Protein AF-A0A655EJA0-F1 (afdb_monomer)

Foldseek 3Di:
DDPPDDDDQLLFEQAAAACSLVVLLVCLVPPPRGQEGQRFPHVCDPVNVVSLVVLLPDAAPVQLSHAAEYEAEAADPPDPCRVVSVVVLVSVVVSQVSCVVNVHRYYYHYHYNDDRPNRVVVSVVVVVVVSPDDDDDDDDPDD

Organism: NCBI:txid58097

InterPro domains:
  IPR029058 Alpha/Beta hydrolase fold [G3DSA:3.40.50.1820] (1-143)
  IPR029058 Alpha/Beta hydrolase fold [SSF53474] (4-129)
  IPR052558 Siderophore Hydrolyzing Esterase D [PTHR40841] (2-140)

Nearest PDB structures (foldseek):
  2gzr-assembly1_A  TM=9.602E-01  e=1.595E-13  Escherichia coli
  2gzs-assembly1_A  TM=9.367E-01  e=1.154E-13  Escherichia coli
  6sb2-assembly1_D  TM=5.430E-01  e=5.665E-01  Homo sapiens
  5b3h-assembly2_E  TM=4.517E-01  e=8.917E-01  Arabidopsis thaliana
  6z6o-assembly1_E  TM=2.582E-01  e=9.514E-01  Saccharomyces cerevisiae S288C

Solvent-accessible surface area (backbone atoms only — not comparable to full-atom values): 8152 Å² total; per-residue (Å²): 130,80,81,96,60,96,72,65,64,84,71,28,67,45,76,20,51,31,68,39,6,47,51,31,54,53,39,64,77,73,47,85,76,51,24,35,31,37,22,23,51,42,66,69,46,88,81,40,48,59,56,54,54,54,60,57,69,60,68,34,82,93,34,66,76,35,38,40,36,41,34,37,50,27,51,42,94,88,45,93,56,32,66,63,38,50,56,50,50,50,52,53,51,52,41,31,51,49,29,40,77,48,63,27,50,47,41,76,48,78,39,84,55,27,41,82,71,63,37,49,62,55,45,52,53,50,50,54,55,59,70,66,53,76,79,72,94,69,79,86,89,79,133

Radius of gyration: 15.58 Å; Cα contacts (8 Å, |Δi|>4): 205; chains: 1; bounding box: 42×34×44 Å

Mean predicted aligned error: 6.37 Å

Sequence (143 aa):
MEQGITINSERRGVWGHSYGGLFVLDSWLSSSFFHIYYSASPSLSRDNFALLNRLTTVKPSPFCHKKLIIMEGSASNGDSRQRQMAELLQKVQETVRTLENNGVNAALQHYPGLGHGPMFNASFRSALLDISREPASQEPRGH

Structure (mmCIF, N/CA/C/O backbone):
data_AF-A0A655EJA0-F1
#
_entry.id   AF-A0A655EJA0-F1
#
loop_
_atom_site.group_PDB
_atom_site.id
_atom_site.type_symbol
_atom_site.label_atom_id
_atom_site.label_alt_id
_atom_site.label_comp_id
_atom_site.label_asym_id
_atom_site.label_entity_id
_atom_site.label_seq_id
_atom_site.pdbx_PDB_ins_code
_atom_site.Cartn_x
_atom_site.Cartn_y
_atom_site.Cartn_z
_atom_site.occupancy
_atom_site.B_iso_or_equiv
_atom_site.auth_seq_id
_atom_site.auth_comp_id
_atom_site.auth_asym_id
_atom_site.auth_atom_id
_atom_site.pdbx_PDB_model_num
ATOM 1 N N . MET A 1 1 ? -21.347 -7.500 5.647 1.00 58.78 1 MET A N 1
ATOM 2 C CA . MET A 1 1 ? -21.182 -8.649 6.554 1.00 58.78 1 MET A CA 1
ATOM 3 C C . MET A 1 1 ? -21.010 -9.878 5.692 1.00 58.78 1 MET A C 1
ATOM 5 O O . MET A 1 1 ? -21.886 -10.169 4.887 1.00 58.78 1 MET A O 1
ATOM 9 N N . GLU A 1 2 ? -19.859 -10.522 5.797 1.00 68.56 2 GLU A N 1
ATOM 10 C CA . GLU A 1 2 ? -19.543 -11.780 5.136 1.00 68.56 2 GLU A CA 1
ATOM 11 C C . GLU A 1 2 ? -20.464 -12.877 5.698 1.00 68.56 2 GLU A C 1
ATOM 13 O O . GLU A 1 2 ? -20.597 -13.021 6.912 1.00 68.56 2 GLU A O 1
ATOM 18 N N . GLN A 1 3 ? -21.163 -13.609 4.830 1.00 80.00 3 GLN A N 1
ATOM 19 C CA . GLN A 1 3 ? -22.118 -14.639 5.245 1.00 80.00 3 GLN A CA 1
ATOM 20 C C . GLN A 1 3 ? -21.443 -16.015 5.233 1.00 80.00 3 GLN A C 1
ATOM 22 O O . GLN A 1 3 ? -20.790 -16.376 4.258 1.00 80.00 3 GLN A O 1
ATOM 27 N N . GLY A 1 4 ? -21.613 -16.789 6.308 1.00 79.56 4 GLY A N 1
ATOM 28 C CA . GLY A 1 4 ? -21.200 -18.198 6.365 1.00 79.56 4 GLY A CA 1
ATOM 29 C C . GLY A 1 4 ? -19.736 -18.470 6.732 1.00 79.56 4 GLY A C 1
ATOM 30 O O . GLY A 1 4 ? -19.324 -19.625 6.681 1.00 79.56 4 GLY A O 1
ATOM 31 N N . ILE A 1 5 ? -18.950 -17.455 7.115 1.00 84.19 5 ILE A N 1
ATOM 32 C CA . ILE A 1 5 ? -17.550 -17.617 7.546 1.00 84.19 5 ILE A CA 1
ATOM 33 C C . ILE A 1 5 ? -17.284 -16.737 8.773 1.00 84.19 5 ILE A C 1
ATOM 35 O O . ILE A 1 5 ? -17.601 -15.548 8.766 1.00 84.19 5 ILE A O 1
ATOM 39 N N . THR A 1 6 ? -16.671 -17.302 9.816 1.00 83.44 6 THR A N 1
ATOM 40 C CA . THR A 1 6 ? -16.191 -16.530 10.973 1.00 83.44 6 THR A CA 1
ATOM 41 C C . THR A 1 6 ? -14.951 -15.734 10.572 1.00 83.44 6 THR A C 1
ATOM 43 O O . THR A 1 6 ? -13.887 -16.307 10.345 1.00 83.44 6 THR A O 1
ATOM 46 N N . ILE A 1 7 ? -15.085 -14.411 10.485 1.00 84.38 7 ILE A N 1
ATOM 47 C CA . ILE A 1 7 ? -14.000 -13.489 10.131 1.00 84.38 7 ILE A CA 1
ATOM 48 C C . ILE A 1 7 ? -13.642 -12.634 11.347 1.00 84.38 7 ILE A C 1
ATOM 50 O O . ILE A 1 7 ? -14.520 -12.086 12.009 1.00 84.38 7 ILE A O 1
ATOM 54 N N . ASN A 1 8 ? -12.345 -12.476 11.612 1.00 86.56 8 ASN A N 1
ATOM 55 C CA . ASN A 1 8 ? -11.857 -11.465 12.545 1.00 86.56 8 ASN A CA 1
ATOM 56 C C . ASN A 1 8 ? -11.841 -10.095 11.839 1.00 86.56 8 ASN A C 1
ATOM 58 O O . ASN A 1 8 ? -10.999 -9.859 10.969 1.00 86.56 8 ASN A O 1
ATOM 62 N N . SER A 1 9 ? -12.762 -9.201 12.210 1.00 85.69 9 SER A N 1
ATOM 63 C CA . SER A 1 9 ? -12.882 -7.859 11.619 1.00 85.69 9 SER A CA 1
ATOM 64 C C . SER A 1 9 ? -11.632 -7.002 11.816 1.00 85.69 9 SER A C 1
ATOM 66 O O . SER A 1 9 ? -11.256 -6.271 10.899 1.00 85.69 9 SER A O 1
ATOM 68 N N . GLU A 1 10 ? -10.944 -7.157 12.949 1.00 86.69 10 GLU A N 1
ATOM 69 C CA . GLU A 1 10 ? -9.713 -6.433 13.305 1.00 86.69 10 GLU A CA 1
ATOM 70 C C . GLU A 1 10 ? -8.518 -6.845 12.435 1.00 86.69 10 GLU A C 1
ATOM 72 O O . GLU A 1 10 ? -7.484 -6.184 12.405 1.00 86.69 10 GLU A O 1
ATOM 77 N N . ARG A 1 11 ? -8.652 -7.945 11.683 1.00 89.44 11 ARG A N 1
ATOM 78 C CA . ARG A 1 11 ? -7.639 -8.454 10.748 1.00 89.44 11 ARG A CA 1
ATOM 79 C C . ARG A 1 11 ? -8.100 -8.383 9.298 1.00 89.44 11 ARG A C 1
ATOM 81 O O . ARG A 1 11 ? -7.627 -9.142 8.455 1.00 89.44 11 ARG A O 1
ATOM 88 N N . ARG A 1 12 ? -9.018 -7.466 8.984 1.00 93.38 12 ARG A N 1
ATOM 89 C CA . ARG A 1 12 ? -9.447 -7.224 7.607 1.00 93.38 12 ARG A CA 1
ATOM 90 C C . ARG A 1 12 ? -8.445 -6.324 6.882 1.00 93.38 12 ARG A C 1
ATOM 92 O O . ARG A 1 12 ? -8.246 -5.171 7.267 1.00 93.38 12 ARG A O 1
ATOM 99 N N . GLY A 1 13 ? -7.843 -6.848 5.817 1.00 95.94 13 GLY A N 1
ATOM 100 C CA . GLY A 1 13 ? -6.905 -6.117 4.969 1.00 95.94 13 GLY A CA 1
ATOM 101 C C . GLY A 1 13 ? -7.460 -5.811 3.582 1.00 95.94 13 GLY A C 1
ATOM 102 O O . GLY A 1 13 ? -8.325 -6.527 3.080 1.00 95.94 13 GLY A O 1
ATOM 103 N N . VAL A 1 14 ? -6.926 -4.770 2.949 1.00 98.31 14 VAL A N 1
ATOM 104 C CA . VAL A 1 14 ? -7.140 -4.461 1.531 1.00 98.31 14 VAL A CA 1
ATOM 105 C C . VAL A 1 14 ? -5.791 -4.296 0.840 1.00 98.31 14 VAL A C 1
ATOM 107 O O . VAL A 1 14 ? -4.892 -3.637 1.360 1.00 98.31 14 VAL A O 1
ATOM 110 N N . TRP A 1 15 ? -5.640 -4.914 -0.327 1.00 98.69 15 TRP A N 1
ATOM 111 C CA . TRP A 1 15 ? -4.444 -4.813 -1.158 1.00 98.69 15 TRP A CA 1
ATOM 112 C C . TRP A 1 15 ? -4.825 -4.345 -2.557 1.00 98.69 15 TRP A C 1
ATOM 114 O O . TRP A 1 15 ? -5.878 -4.717 -3.078 1.00 98.69 15 TRP A O 1
ATOM 124 N N . GLY A 1 16 ? -3.954 -3.558 -3.178 1.00 98.50 16 GLY A N 1
ATOM 125 C CA . GLY A 1 16 ? -4.128 -3.136 -4.556 1.00 98.50 16 GLY A CA 1
ATOM 126 C C . GLY A 1 16 ? -2.811 -2.734 -5.199 1.00 98.50 16 GLY A C 1
ATOM 127 O O . GLY A 1 16 ? -1.945 -2.146 -4.552 1.00 98.50 16 GLY A O 1
ATOM 128 N N . HIS A 1 17 ? -2.679 -3.038 -6.490 1.00 98.19 17 HIS A N 1
ATOM 129 C CA . HIS A 1 17 ? -1.508 -2.712 -7.306 1.00 98.19 17 HIS A CA 1
ATOM 130 C C . HIS A 1 17 ? -1.829 -1.647 -8.357 1.00 98.19 17 HIS A C 1
ATOM 132 O O . HIS A 1 17 ? -2.937 -1.626 -8.897 1.00 98.19 17 HIS A O 1
ATOM 138 N N . SER A 1 18 ? -0.873 -0.767 -8.669 1.00 94.75 18 SER A N 1
ATOM 139 C CA . SER A 1 18 ? -1.033 0.276 -9.692 1.00 94.75 18 SER A CA 1
ATOM 140 C C . SER A 1 18 ? -2.214 1.202 -9.359 1.00 94.75 18 SER A C 1
ATOM 142 O O . SER A 1 18 ? -2.191 1.879 -8.330 1.00 94.75 18 SER A O 1
ATOM 144 N N . TYR A 1 19 ? -3.281 1.230 -10.161 1.00 95.06 19 TYR A N 1
ATOM 145 C CA . TYR A 1 19 ? -4.497 1.969 -9.802 1.00 95.06 19 TYR A CA 1
ATOM 146 C C . TYR A 1 19 ? -5.223 1.391 -8.585 1.00 95.06 19 TYR A C 1
ATOM 148 O O . TYR A 1 19 ? -5.789 2.151 -7.801 1.00 95.06 19 TYR A O 1
ATOM 156 N N . GLY A 1 20 ? -5.129 0.080 -8.354 1.00 97.31 20 GLY A N 1
ATOM 157 C CA . GLY A 1 20 ? -5.587 -0.522 -7.104 1.00 97.31 20 GLY A CA 1
ATOM 158 C C . GLY A 1 20 ? -4.840 0.040 -5.892 1.00 97.31 20 GLY A C 1
ATOM 159 O O . GLY A 1 20 ? -5.439 0.214 -4.838 1.00 97.31 20 GLY A O 1
ATOM 160 N N . GLY A 1 21 ? -3.560 0.400 -6.042 1.00 96.94 21 GLY A N 1
ATOM 161 C CA . GLY A 1 21 ? -2.794 1.062 -4.984 1.00 96.94 21 GLY A CA 1
ATOM 162 C C . GLY A 1 21 ? -3.364 2.441 -4.638 1.00 96.94 21 GLY A C 1
ATOM 163 O O . GLY A 1 21 ? -3.535 2.760 -3.466 1.00 96.94 21 GLY A O 1
ATOM 164 N N . LEU A 1 22 ? -3.770 3.228 -5.643 1.00 95.19 22 LEU A N 1
ATOM 165 C CA . LEU A 1 22 ? -4.453 4.510 -5.405 1.00 95.19 22 LEU A CA 1
ATOM 166 C C . LEU A 1 22 ? -5.783 4.323 -4.668 1.00 95.19 22 LEU A C 1
ATOM 168 O O . LEU A 1 22 ? -6.074 5.072 -3.739 1.00 95.19 22 LEU A O 1
ATOM 172 N N . PHE A 1 23 ? -6.559 3.303 -5.044 1.00 96.25 23 PHE A N 1
ATOM 173 C CA . PHE A 1 23 ? -7.790 2.952 -4.337 1.00 96.25 23 PHE A CA 1
ATOM 174 C C . PHE A 1 23 ? -7.526 2.599 -2.868 1.00 96.25 23 PHE A C 1
ATOM 176 O O . PHE A 1 23 ? -8.276 3.027 -1.994 1.00 96.25 23 PHE A O 1
ATOM 183 N N . VAL A 1 24 ? -6.452 1.861 -2.575 1.00 98.00 24 VAL A N 1
ATOM 184 C CA . VAL A 1 24 ? -6.063 1.542 -1.195 1.00 98.00 24 VAL A CA 1
ATOM 185 C C . VAL A 1 24 ? -5.702 2.802 -0.408 1.00 98.00 24 VAL A C 1
ATOM 187 O O . VAL A 1 24 ? -6.145 2.940 0.730 1.00 98.00 24 VAL A O 1
ATOM 190 N N . LEU A 1 25 ? -4.945 3.732 -0.997 1.00 95.94 25 LEU A N 1
ATOM 191 C CA . LEU A 1 25 ? -4.595 5.000 -0.347 1.00 95.94 25 LEU A CA 1
ATOM 192 C C . LEU A 1 25 ? -5.830 5.866 -0.064 1.00 95.94 25 LEU A C 1
ATOM 194 O O . LEU A 1 25 ? -5.962 6.413 1.031 1.00 95.94 25 LEU A O 1
ATOM 198 N N . ASP A 1 26 ? -6.757 5.968 -1.017 1.00 94.81 26 ASP A N 1
ATOM 199 C CA . ASP A 1 26 ? -8.002 6.711 -0.811 1.00 94.81 26 ASP A CA 1
ATOM 200 C C . ASP A 1 26 ? -8.928 6.016 0.203 1.00 94.81 26 ASP A C 1
ATOM 202 O O . ASP A 1 26 ? -9.507 6.668 1.075 1.00 94.81 26 ASP A O 1
ATOM 206 N N . SER A 1 27 ? -8.984 4.682 0.183 1.00 96.19 27 SER A N 1
ATOM 207 C CA . SER A 1 27 ? -9.694 3.885 1.190 1.00 96.19 27 SER A CA 1
ATOM 208 C C . SER A 1 27 ? -9.098 4.072 2.581 1.00 96.19 27 SER A C 1
ATOM 210 O O . SER A 1 27 ? -9.841 4.157 3.552 1.00 96.19 27 SER A O 1
ATOM 212 N N . TRP A 1 28 ? -7.775 4.175 2.707 1.00 96.00 28 TRP A N 1
ATOM 213 C CA . TRP A 1 28 ? -7.132 4.438 3.993 1.00 96.00 28 TRP A CA 1
ATOM 214 C C . TRP A 1 28 ? -7.560 5.792 4.571 1.00 96.00 28 TRP A C 1
ATOM 216 O O . TRP A 1 28 ? -7.843 5.886 5.769 1.00 96.00 28 TRP A O 1
ATOM 226 N N . LEU A 1 29 ? -7.698 6.813 3.718 1.00 93.31 29 LEU A N 1
ATOM 227 C CA . LEU A 1 29 ? -8.185 8.142 4.098 1.00 93.31 29 LEU A CA 1
ATOM 228 C C . LEU A 1 29 ? -9.671 8.164 4.490 1.00 93.31 29 LEU A C 1
ATOM 230 O O . LEU A 1 29 ? -10.046 8.954 5.353 1.00 93.31 29 LEU A O 1
ATOM 234 N N . SER A 1 30 ? -10.513 7.335 3.868 1.00 92.56 30 SER A N 1
ATOM 235 C CA . SER A 1 30 ? -11.978 7.492 3.915 1.00 92.56 30 SER A CA 1
ATOM 236 C C . SER A 1 30 ? -12.745 6.364 4.614 1.00 92.56 30 SER A C 1
ATOM 238 O O . SER A 1 30 ? -13.824 6.602 5.151 1.00 92.56 30 SER A O 1
ATOM 240 N N . SER A 1 31 ? -12.210 5.144 4.638 1.00 92.06 31 SER A N 1
ATOM 241 C CA . SER A 1 31 ? -12.901 3.947 5.128 1.00 92.06 31 SER A CA 1
ATOM 242 C C . SER A 1 31 ? -12.465 3.571 6.540 1.00 92.06 31 SER A C 1
ATOM 244 O O . SER A 1 31 ? -11.290 3.668 6.877 1.00 92.06 31 SER A O 1
ATOM 246 N N . SER A 1 32 ? -13.392 3.095 7.367 1.00 90.00 32 SER A N 1
ATOM 247 C CA . SER A 1 32 ? -13.113 2.432 8.653 1.00 90.00 32 SER A CA 1
ATOM 248 C C . SER A 1 32 ? -13.300 0.910 8.583 1.00 90.00 32 SER A C 1
ATOM 250 O O . SER A 1 32 ? -13.272 0.230 9.601 1.00 90.00 32 SER A O 1
ATOM 252 N N . PHE A 1 33 ? -13.523 0.355 7.385 1.00 92.94 33 PHE A N 1
ATOM 253 C CA . PHE A 1 33 ? -13.874 -1.059 7.217 1.00 92.94 33 PHE A CA 1
ATOM 254 C C . PHE A 1 33 ? -12.669 -2.008 7.276 1.00 92.94 33 PHE A C 1
ATOM 256 O O . PHE A 1 33 ? -12.822 -3.179 7.640 1.00 92.94 33 PHE A O 1
ATOM 263 N N . PHE A 1 34 ? -11.490 -1.514 6.891 1.00 94.81 34 PHE A N 1
ATOM 264 C CA . PHE A 1 34 ? -10.234 -2.260 6.904 1.00 94.81 34 PHE A CA 1
ATOM 265 C C . PHE A 1 34 ? -9.304 -1.725 7.994 1.00 94.81 34 PHE A C 1
ATOM 267 O O . PHE A 1 34 ? -9.308 -0.530 8.299 1.00 94.81 34 PHE A O 1
ATOM 274 N N . HIS A 1 35 ? -8.458 -2.612 8.508 1.00 94.81 35 HIS A N 1
ATOM 275 C CA . HIS A 1 35 ? -7.442 -2.315 9.516 1.00 94.81 35 HIS A CA 1
ATOM 276 C C . HIS A 1 35 ? -6.035 -2.278 8.915 1.00 94.81 35 HIS A C 1
ATOM 278 O O . HIS A 1 35 ? -5.169 -1.570 9.425 1.00 94.81 35 HIS A O 1
ATOM 284 N N . ILE A 1 36 ? -5.799 -2.989 7.804 1.00 96.38 36 ILE A N 1
ATOM 285 C CA . ILE A 1 36 ? -4.490 -3.036 7.142 1.00 96.38 36 ILE A CA 1
ATOM 286 C C . ILE A 1 36 ? -4.621 -2.713 5.652 1.00 96.38 36 ILE A C 1
ATOM 288 O O . ILE A 1 36 ? -5.439 -3.294 4.943 1.00 96.38 36 ILE A O 1
ATOM 292 N N . TYR A 1 37 ? -3.799 -1.787 5.175 1.00 98.06 37 TYR A N 1
ATOM 293 C CA . TYR A 1 37 ? -3.870 -1.227 3.831 1.00 98.06 37 TYR A CA 1
ATOM 294 C C . TYR A 1 37 ? -2.530 -1.439 3.129 1.00 98.06 37 TYR A C 1
ATOM 296 O O . TYR A 1 37 ? -1.525 -0.862 3.533 1.00 98.06 37 TYR A O 1
ATOM 304 N N . TYR A 1 38 ? -2.511 -2.260 2.081 1.00 98.56 38 TYR A N 1
ATOM 305 C CA . TYR A 1 38 ? -1.314 -2.586 1.304 1.00 98.56 38 TYR A CA 1
ATOM 306 C C . TYR A 1 38 ? -1.386 -1.926 -0.080 1.00 98.56 38 TYR A C 1
ATOM 308 O O . TYR A 1 38 ? -2.026 -2.441 -0.999 1.00 98.56 38 TYR A O 1
ATOM 316 N N . SER A 1 39 ? -0.752 -0.764 -0.232 1.00 98.38 39 SER A N 1
ATOM 317 C CA . SER A 1 39 ? -0.730 -0.011 -1.491 1.00 98.38 39 SER A CA 1
ATOM 318 C C . SER A 1 39 ? 0.543 -0.328 -2.271 1.00 98.38 39 SER A C 1
ATOM 320 O O . SER A 1 39 ? 1.609 0.201 -1.956 1.00 98.38 39 SER A O 1
ATOM 322 N N . ALA A 1 40 ? 0.440 -1.168 -3.300 1.00 98.12 40 ALA A N 1
ATOM 323 C CA . ALA A 1 40 ? 1.583 -1.638 -4.075 1.00 98.12 40 ALA A CA 1
ATOM 324 C C . ALA A 1 40 ? 1.778 -0.879 -5.389 1.00 98.12 40 ALA A C 1
ATOM 326 O O . ALA A 1 40 ? 0.863 -0.800 -6.208 1.00 98.12 40 ALA A O 1
ATOM 327 N N . SER A 1 41 ? 2.986 -0.351 -5.597 1.00 95.19 41 SER A N 1
ATOM 328 C CA . SER A 1 41 ? 3.368 0.506 -6.726 1.00 95.19 41 SER A CA 1
ATOM 329 C C . SER A 1 41 ? 2.218 1.396 -7.204 1.00 95.19 41 SER A C 1
ATOM 331 O O . SER A 1 41 ? 1.808 1.290 -8.368 1.00 95.19 41 SER A O 1
ATOM 333 N N . PRO A 1 42 ? 1.604 2.188 -6.297 1.00 94.62 42 PRO A N 1
ATOM 334 C CA . PRO A 1 42 ? 0.511 3.074 -6.653 1.00 94.62 42 PRO A CA 1
ATOM 335 C C . PRO A 1 42 ? 0.923 3.943 -7.838 1.00 94.62 42 PRO A C 1
ATOM 337 O O . PRO A 1 42 ? 2.040 4.453 -7.893 1.00 94.62 42 PRO A O 1
ATOM 340 N N . SER A 1 43 ? 0.021 4.118 -8.804 1.00 90.44 43 SER A N 1
ATOM 341 C CA . SER A 1 43 ? 0.286 4.909 -10.012 1.00 90.44 43 SER A CA 1
ATOM 342 C C . SER A 1 43 ? 0.307 6.413 -9.710 1.00 90.44 43 SER A C 1
ATOM 344 O O . SER A 1 43 ? -0.541 7.176 -10.170 1.00 90.44 43 SER A O 1
ATOM 346 N N . LEU A 1 44 ? 1.281 6.835 -8.906 1.00 81.12 44 LEU A N 1
ATOM 347 C CA . LEU A 1 44 ? 1.520 8.203 -8.476 1.00 81.12 44 LEU A CA 1
ATOM 348 C C . LEU A 1 44 ? 2.137 8.990 -9.645 1.00 81.12 44 LEU A C 1
ATOM 350 O O . LEU A 1 44 ? 3.352 9.117 -9.778 1.00 81.12 44 LEU A O 1
ATOM 354 N N . SER A 1 45 ? 1.285 9.474 -10.549 1.00 69.88 45 SER A N 1
ATOM 355 C CA . SER A 1 45 ? 1.646 10.475 -11.557 1.00 69.88 45 SER A CA 1
ATOM 356 C C . SER A 1 45 ? 1.815 11.858 -10.911 1.00 69.88 45 SER A C 1
ATOM 358 O O . SER A 1 45 ? 1.498 12.046 -9.733 1.00 69.88 45 SER A O 1
ATOM 360 N N . ARG A 1 46 ? 2.268 12.858 -11.685 1.00 61.00 46 ARG A N 1
ATOM 361 C CA . ARG A 1 46 ? 2.329 14.258 -11.217 1.00 61.00 46 ARG A CA 1
ATOM 362 C C . ARG A 1 46 ? 0.994 14.745 -10.632 1.00 61.00 46 ARG A C 1
ATOM 364 O O . ARG A 1 46 ? 1.020 15.469 -9.642 1.00 61.00 46 ARG A O 1
ATOM 371 N N . ASP A 1 47 ? -0.133 14.281 -11.169 1.00 60.94 47 ASP A N 1
ATOM 372 C CA . ASP A 1 47 ? -1.479 14.641 -10.698 1.00 60.94 47 ASP A CA 1
ATOM 373 C C . ASP A 1 47 ? -1.870 13.926 -9.391 1.00 60.94 47 ASP A C 1
ATOM 375 O O . ASP A 1 47 ? -2.657 14.439 -8.599 1.00 60.94 47 ASP A O 1
ATOM 379 N N . ASN A 1 48 ? -1.264 12.772 -9.098 1.00 61.47 48 ASN A N 1
ATOM 380 C CA . ASN A 1 48 ? -1.550 11.975 -7.903 1.00 61.47 48 ASN A CA 1
ATOM 381 C C . ASN A 1 48 ? -0.656 12.316 -6.698 1.00 61.47 48 ASN A C 1
ATOM 383 O O . ASN A 1 48 ? -0.861 11.767 -5.614 1.00 61.47 48 ASN A O 1
ATOM 387 N N . PHE A 1 49 ? 0.284 13.264 -6.814 1.00 71.44 49 PHE A N 1
ATOM 388 C CA . PHE A 1 49 ? 0.968 13.809 -5.630 1.00 71.44 49 PHE A CA 1
ATOM 389 C C . PHE A 1 49 ? 0.011 14.544 -4.689 1.00 71.44 49 PHE A C 1
ATOM 391 O O . PHE A 1 49 ? 0.270 14.608 -3.490 1.00 71.44 49 PHE A O 1
ATOM 398 N N . ALA A 1 50 ? -1.134 15.014 -5.192 1.00 80.69 50 ALA A N 1
ATOM 399 C CA . ALA A 1 50 ? -2.205 15.525 -4.346 1.00 80.69 50 ALA A CA 1
ATOM 400 C C . ALA A 1 50 ? -2.672 14.481 -3.316 1.00 80.69 50 ALA A C 1
ATOM 402 O O . ALA A 1 50 ? -2.974 14.840 -2.180 1.00 80.69 50 ALA A O 1
ATOM 403 N N . LEU A 1 51 ? -2.676 13.190 -3.671 1.00 85.25 51 LEU A N 1
ATOM 404 C CA . LEU A 1 51 ? -3.043 12.123 -2.743 1.00 85.25 51 LEU A CA 1
ATOM 405 C C . LEU A 1 51 ? -1.982 11.935 -1.655 1.00 85.25 51 LEU A C 1
ATOM 407 O O . LEU A 1 51 ? -2.346 11.867 -0.486 1.00 85.25 51 LEU A O 1
ATOM 411 N N . LEU A 1 52 ? -0.688 11.944 -2.003 1.00 84.62 52 LEU A N 1
ATOM 412 C CA . LEU A 1 52 ? 0.387 11.905 -1.000 1.00 84.62 52 LEU A CA 1
ATOM 413 C C . LEU A 1 52 ? 0.331 13.110 -0.056 1.00 84.62 52 LEU A C 1
ATOM 415 O O . LEU A 1 52 ? 0.436 12.950 1.156 1.00 84.62 52 LEU A O 1
ATOM 419 N N . ASN A 1 53 ? 0.079 14.304 -0.592 1.00 86.19 53 ASN A N 1
ATOM 420 C CA . ASN A 1 53 ? -0.082 15.506 0.221 1.00 86.19 53 ASN A CA 1
ATOM 421 C C . ASN A 1 53 ? -1.292 15.403 1.162 1.00 86.19 53 ASN A C 1
ATOM 423 O O . ASN A 1 53 ? -1.227 15.857 2.297 1.00 86.19 53 ASN A O 1
ATOM 427 N N . ARG A 1 54 ? -2.397 14.774 0.739 1.00 87.94 54 ARG A N 1
ATOM 428 C CA . ARG A 1 54 ? -3.531 14.511 1.641 1.00 87.94 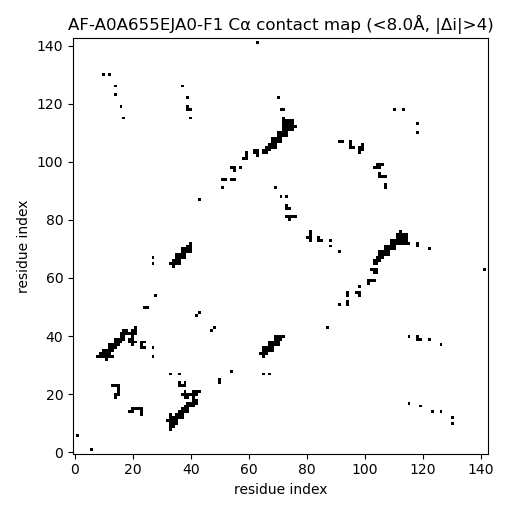54 ARG A CA 1
ATOM 429 C C . ARG A 1 54 ? -3.124 13.582 2.786 1.00 87.94 54 ARG A C 1
ATOM 431 O O . ARG A 1 54 ? -3.500 13.857 3.923 1.00 87.94 54 ARG A O 1
ATOM 438 N N . LEU A 1 55 ? -2.331 12.540 2.515 1.00 87.06 55 LEU A N 1
ATOM 439 C CA . LEU A 1 55 ? -1.832 11.631 3.556 1.00 87.06 55 LEU A CA 1
ATOM 440 C C . LEU A 1 55 ? -1.037 12.390 4.628 1.00 87.06 55 LEU A C 1
ATOM 442 O O . LEU A 1 55 ? -1.272 12.181 5.810 1.00 87.06 55 LEU A O 1
ATOM 446 N N . THR A 1 56 ? -0.150 13.313 4.253 1.00 83.38 56 THR A N 1
ATOM 447 C CA . THR A 1 56 ? 0.696 14.026 5.231 1.00 83.38 56 THR A CA 1
ATOM 448 C C . THR A 1 56 ? -0.066 15.015 6.120 1.00 83.38 56 THR A C 1
ATOM 450 O O . THR A 1 56 ? 0.452 15.426 7.156 1.00 83.38 56 THR A O 1
ATOM 453 N N . THR A 1 57 ? -1.302 15.371 5.760 1.00 86.31 57 THR A N 1
ATOM 454 C CA . THR A 1 57 ? -2.148 16.309 6.525 1.00 86.31 57 THR A CA 1
ATOM 455 C C . THR A 1 57 ? -3.035 15.646 7.580 1.00 86.31 57 THR A C 1
ATOM 457 O O . THR A 1 57 ? -3.751 16.345 8.303 1.00 86.31 57 THR A O 1
ATOM 460 N N . VAL A 1 58 ? -3.029 14.311 7.681 1.00 84.00 58 VAL A N 1
ATOM 461 C CA . VAL A 1 58 ? -3.914 13.617 8.622 1.00 84.00 58 VAL A CA 1
ATOM 462 C C . VAL A 1 58 ? -3.513 13.874 10.073 1.00 84.00 58 VAL A C 1
ATOM 464 O O . VAL A 1 58 ? -2.334 13.949 10.419 1.00 84.00 58 VAL A O 1
ATOM 467 N N . LYS A 1 59 ? -4.518 13.960 10.949 1.00 80.69 59 LYS A N 1
ATOM 468 C CA . LYS A 1 59 ? -4.313 13.952 12.401 1.00 80.69 59 LYS A CA 1
ATOM 469 C C . LYS A 1 59 ? -4.280 12.497 12.894 1.00 80.69 59 LYS A C 1
ATOM 471 O O . LYS A 1 59 ? -5.074 11.711 12.394 1.00 80.69 59 LYS A O 1
ATOM 476 N N . PRO A 1 60 ? -3.445 12.132 13.879 1.00 73.88 60 PRO A N 1
ATOM 477 C CA . PRO A 1 60 ? -3.275 10.743 14.332 1.00 73.88 60 PRO A CA 1
ATOM 478 C C . PRO A 1 60 ? -4.537 10.041 14.839 1.00 73.88 60 PRO A C 1
ATOM 480 O O . PRO A 1 60 ? -4.766 8.879 14.516 1.00 73.88 60 PRO A O 1
ATOM 483 N N . SER A 1 61 ? -5.349 10.726 15.652 1.00 75.94 61 SER A N 1
ATOM 484 C CA . SER A 1 61 ? -6.418 10.089 16.441 1.00 75.94 61 SER A CA 1
ATOM 485 C C . SER A 1 61 ? -7.408 9.243 15.612 1.00 75.94 61 SER A C 1
ATOM 487 O O . SER A 1 61 ? -7.662 8.107 16.005 1.00 75.94 61 SER A O 1
ATOM 489 N N . PRO A 1 62 ? -7.908 9.689 14.441 1.00 77.94 62 PRO A N 1
ATOM 490 C CA . PRO A 1 62 ? -8.782 8.868 13.595 1.00 77.94 62 PRO A CA 1
ATOM 491 C C . PRO A 1 62 ? -8.100 7.677 12.898 1.00 77.94 62 PRO A C 1
ATOM 493 O O . PRO A 1 62 ? -8.788 6.861 12.289 1.00 77.94 62 PRO A O 1
ATOM 496 N N . PHE A 1 63 ? -6.769 7.575 12.944 1.00 83.38 63 PHE A N 1
ATOM 497 C CA . PHE A 1 63 ? -5.975 6.602 12.184 1.00 83.38 63 PHE A CA 1
ATOM 498 C C . PHE A 1 63 ? -5.203 5.618 13.074 1.00 83.38 63 PHE A C 1
ATOM 500 O O . PHE A 1 63 ? -4.521 4.745 12.547 1.00 83.38 63 PHE A O 1
ATOM 507 N N . CYS A 1 64 ? -5.331 5.703 14.403 1.00 79.69 64 CYS A N 1
ATOM 508 C CA . CYS A 1 64 ? -4.584 4.863 15.349 1.00 79.69 64 CYS A CA 1
ATOM 509 C C . CYS A 1 64 ? -4.830 3.349 15.186 1.00 79.69 64 CYS A C 1
ATOM 511 O O . CYS A 1 64 ? -3.952 2.549 15.491 1.00 79.69 64 CYS A O 1
ATOM 513 N N . HIS A 1 65 ? -5.997 2.958 14.665 1.00 86.25 65 HIS A N 1
ATOM 514 C CA . HIS A 1 65 ? -6.380 1.564 14.405 1.00 86.25 65 HIS A CA 1
ATOM 515 C C . HIS A 1 65 ? -6.016 1.087 12.987 1.00 86.25 65 HIS A C 1
ATOM 517 O O . HIS A 1 65 ? -6.274 -0.064 12.638 1.00 86.25 65 HIS A O 1
ATOM 523 N N . LYS A 1 66 ? -5.444 1.960 12.146 1.00 93.38 66 LYS A N 1
ATOM 524 C CA . LYS A 1 66 ? -5.125 1.661 10.747 1.00 93.38 66 LYS A CA 1
ATOM 525 C C . LYS A 1 66 ? -3.622 1.501 10.560 1.00 93.38 66 LYS A C 1
ATOM 527 O O . LYS A 1 66 ? -2.852 2.391 10.906 1.00 93.38 66 LYS A O 1
ATOM 532 N N . LYS A 1 67 ? -3.219 0.414 9.907 1.00 95.38 67 LYS A N 1
ATOM 533 C CA . LYS A 1 67 ? -1.858 0.193 9.406 1.00 95.38 67 LYS A CA 1
ATOM 534 C C . LYS A 1 67 ? -1.808 0.472 7.905 1.00 95.38 67 LYS A C 1
ATOM 536 O O . LYS A 1 67 ? -2.565 -0.132 7.147 1.00 95.38 67 LYS A O 1
ATOM 541 N N . LEU A 1 68 ? -0.903 1.343 7.467 1.00 97.25 68 LEU A N 1
ATOM 542 C CA . LEU A 1 68 ? -0.628 1.596 6.051 1.00 97.25 68 LEU A CA 1
ATOM 543 C C . LEU A 1 68 ? 0.746 1.043 5.668 1.00 97.25 68 LEU A C 1
ATOM 545 O O . LEU A 1 68 ? 1.751 1.405 6.264 1.00 97.25 68 LEU A O 1
ATOM 549 N N . ILE A 1 69 ? 0.808 0.209 4.636 1.00 98.06 69 ILE A N 1
ATOM 550 C CA . ILE A 1 69 ? 2.061 -0.246 4.036 1.00 98.06 69 ILE A CA 1
ATOM 551 C C . ILE A 1 69 ? 2.067 0.187 2.576 1.00 98.06 69 ILE A C 1
ATOM 553 O O . ILE A 1 69 ? 1.275 -0.302 1.767 1.00 98.06 69 ILE A O 1
ATOM 557 N N . ILE A 1 70 ? 2.973 1.098 2.231 1.00 97.88 70 ILE A N 1
ATOM 558 C CA . ILE A 1 70 ? 3.247 1.449 0.838 1.00 97.88 70 ILE A CA 1
ATOM 559 C C . ILE A 1 70 ? 4.381 0.548 0.356 1.00 97.88 70 ILE A C 1
ATOM 561 O O . ILE A 1 70 ? 5.424 0.452 0.998 1.00 97.88 70 ILE A O 1
ATOM 565 N N . MET A 1 71 ? 4.162 -0.162 -0.745 1.00 98.12 71 MET A N 1
ATOM 566 C CA . MET A 1 71 ? 5.072 -1.190 -1.245 1.00 98.12 71 MET A CA 1
ATOM 567 C C . MET A 1 71 ? 5.615 -0.732 -2.588 1.00 98.12 71 MET A C 1
ATOM 569 O O . MET A 1 71 ? 4.865 -0.683 -3.559 1.00 98.12 71 MET A O 1
ATOM 573 N N . GLU A 1 72 ? 6.898 -0.398 -2.657 1.00 95.62 72 GLU A N 1
ATOM 574 C CA . GLU A 1 72 ? 7.495 0.154 -3.872 1.00 95.62 72 GLU A CA 1
ATOM 575 C C . GLU A 1 72 ? 8.657 -0.676 -4.380 1.00 95.62 72 GLU A C 1
ATOM 577 O O . GLU A 1 72 ? 9.466 -1.199 -3.615 1.00 95.62 72 GLU A O 1
ATOM 582 N N . GLY A 1 73 ? 8.732 -0.772 -5.701 1.00 92.31 73 GLY A N 1
ATOM 583 C CA . GLY A 1 73 ? 9.881 -1.322 -6.396 1.00 92.31 73 GLY A CA 1
ATOM 584 C C . GLY A 1 73 ? 10.925 -0.248 -6.684 1.00 92.31 73 GLY A C 1
ATOM 585 O O . GLY A 1 73 ? 10.732 0.938 -6.420 1.00 92.31 73 GLY A O 1
ATOM 586 N N . SER A 1 74 ? 12.033 -0.647 -7.293 1.00 86.12 74 SER A N 1
ATOM 587 C CA . SER A 1 74 ? 12.931 0.291 -7.963 1.00 86.12 74 SER A CA 1
ATOM 588 C C . SER A 1 74 ? 13.382 -0.267 -9.298 1.00 86.12 74 SER A C 1
ATOM 590 O O . SER A 1 74 ? 13.397 -1.477 -9.524 1.00 86.12 74 SER A O 1
ATOM 592 N N . ALA A 1 75 ? 13.759 0.634 -10.198 1.00 76.81 75 ALA A N 1
ATOM 593 C CA . ALA A 1 75 ? 14.255 0.229 -11.497 1.00 76.81 75 ALA A CA 1
ATOM 594 C C . ALA A 1 75 ? 15.579 -0.543 -11.361 1.00 76.81 75 ALA A C 1
ATOM 596 O O . ALA A 1 75 ? 16.416 -0.222 -10.511 1.00 76.81 75 ALA A O 1
ATOM 597 N N . SER A 1 76 ? 15.771 -1.545 -12.217 1.00 73.75 76 SER A N 1
ATOM 598 C CA . SER A 1 76 ? 17.066 -2.196 -12.398 1.00 73.75 76 SER A CA 1
ATOM 599 C C . SER A 1 76 ? 18.070 -1.231 -13.036 1.00 73.75 76 SER A C 1
ATOM 601 O O . SER A 1 76 ? 17.688 -0.316 -13.770 1.00 73.75 76 SER A O 1
ATOM 603 N N . ASN A 1 77 ? 19.363 -1.453 -12.789 1.00 69.56 77 ASN A N 1
ATOM 604 C CA . ASN A 1 77 ? 20.431 -0.658 -13.397 1.00 69.56 77 ASN A CA 1
ATOM 605 C C . ASN A 1 77 ? 20.290 -0.638 -14.928 1.00 69.56 77 ASN A C 1
ATOM 607 O O . ASN A 1 77 ? 20.196 -1.694 -15.551 1.00 69.56 77 ASN A O 1
ATOM 611 N N . GLY A 1 78 ? 20.271 0.561 -15.519 1.00 69.19 78 GLY A N 1
ATOM 612 C CA . GLY A 1 78 ? 20.131 0.752 -16.968 1.00 69.19 78 GLY A CA 1
ATOM 613 C C . GLY A 1 78 ? 18.697 0.969 -17.473 1.00 69.19 78 GLY A C 1
ATOM 614 O O . GLY A 1 78 ? 18.520 1.191 -18.668 1.00 69.19 78 GLY A O 1
ATOM 615 N N . ASP A 1 79 ? 17.675 0.957 -16.606 1.00 77.62 79 ASP A N 1
ATOM 616 C CA . ASP A 1 79 ? 16.312 1.363 -16.989 1.00 77.62 79 ASP A CA 1
ATOM 617 C C . ASP A 1 79 ? 16.247 2.889 -17.191 1.00 77.62 79 ASP A C 1
ATOM 619 O O . ASP A 1 79 ? 16.628 3.676 -16.320 1.00 77.62 79 ASP A O 1
ATOM 623 N N . SER A 1 80 ? 15.706 3.330 -18.328 1.00 79.56 80 SER A N 1
ATOM 624 C CA . SER A 1 80 ? 15.550 4.751 -18.659 1.00 79.56 80 SER A CA 1
ATOM 625 C C . SER A 1 80 ? 14.678 5.527 -17.659 1.00 79.56 80 SER A C 1
ATOM 627 O O . SER A 1 80 ? 14.779 6.750 -17.575 1.00 79.56 80 SER A O 1
ATOM 629 N N . ARG A 1 81 ? 13.839 4.836 -16.877 1.00 79.69 81 ARG A N 1
ATOM 630 C CA . ARG A 1 81 ? 12.944 5.407 -15.854 1.00 79.69 81 ARG A CA 1
ATOM 631 C C . ARG A 1 81 ? 13.563 5.451 -14.457 1.00 79.69 81 ARG A C 1
ATOM 633 O O . ARG A 1 81 ? 12.902 5.903 -13.523 1.00 79.69 81 ARG A O 1
ATOM 640 N N . GLN A 1 82 ? 14.815 5.022 -14.286 1.00 83.06 82 GLN A N 1
ATOM 641 C CA . GLN A 1 82 ? 15.467 4.910 -12.975 1.00 83.06 82 GLN A CA 1
ATOM 642 C C . GLN A 1 82 ? 15.414 6.207 -12.155 1.00 83.06 82 GLN A C 1
ATOM 644 O O . GLN A 1 82 ? 15.067 6.165 -10.977 1.00 83.06 82 GLN A O 1
ATOM 649 N N . ARG A 1 83 ? 15.686 7.363 -12.780 1.00 84.50 83 ARG A N 1
ATOM 650 C CA . ARG A 1 83 ? 15.609 8.675 -12.107 1.00 84.50 83 ARG A CA 1
ATOM 651 C C . ARG A 1 83 ? 14.202 8.982 -11.595 1.00 84.50 83 ARG A C 1
ATOM 653 O O . ARG A 1 83 ? 14.039 9.315 -10.428 1.00 84.50 83 ARG A O 1
ATOM 660 N N . GLN A 1 84 ? 13.190 8.790 -12.438 1.00 83.44 84 GLN A N 1
ATOM 661 C CA . GLN A 1 84 ? 11.795 9.029 -12.068 1.00 83.44 84 GLN A CA 1
ATOM 662 C C . GLN A 1 84 ? 11.343 8.116 -10.918 1.00 83.44 84 GLN A C 1
ATOM 664 O O . GLN A 1 84 ? 10.667 8.571 -9.999 1.00 83.44 84 GLN A O 1
ATOM 669 N N . MET A 1 85 ? 11.720 6.833 -10.949 1.00 84.19 85 MET A N 1
ATOM 670 C CA . MET A 1 85 ? 11.380 5.897 -9.874 1.00 84.19 85 MET A CA 1
ATOM 671 C C . MET A 1 85 ? 12.098 6.234 -8.563 1.00 84.19 85 MET A C 1
ATOM 673 O O . MET A 1 85 ? 11.502 6.090 -7.501 1.00 84.19 85 MET A O 1
ATOM 677 N N . ALA A 1 86 ? 13.345 6.711 -8.622 1.00 87.75 86 ALA A N 1
ATOM 678 C CA . ALA A 1 86 ? 14.078 7.155 -7.438 1.00 87.75 86 ALA A CA 1
ATOM 679 C C . ALA A 1 86 ? 13.429 8.389 -6.788 1.00 87.75 86 ALA A C 1
ATOM 681 O O . ALA A 1 86 ? 13.233 8.406 -5.576 1.00 87.75 86 ALA A O 1
ATOM 682 N N . GLU A 1 87 ? 13.028 9.383 -7.587 1.00 87.62 87 GLU A N 1
ATOM 683 C CA . GLU A 1 87 ? 12.299 10.562 -7.096 1.00 87.62 87 GLU A CA 1
ATOM 684 C C . GLU A 1 87 ? 10.954 10.184 -6.458 1.00 87.62 87 GLU A C 1
ATOM 686 O O . GLU A 1 87 ? 10.580 10.718 -5.413 1.00 87.62 87 GLU A O 1
ATOM 691 N N . LEU A 1 88 ? 10.219 9.251 -7.071 1.00 87.50 88 LEU A N 1
ATOM 692 C CA . LEU A 1 88 ? 8.958 8.751 -6.525 1.00 87.50 88 LEU A CA 1
ATOM 693 C C . LEU A 1 88 ? 9.184 8.021 -5.198 1.00 87.50 88 LEU A C 1
ATOM 695 O O . LEU A 1 88 ? 8.492 8.311 -4.222 1.00 87.50 88 LEU A O 1
ATOM 699 N N . LEU A 1 89 ? 10.171 7.125 -5.141 1.00 90.56 89 LEU A N 1
A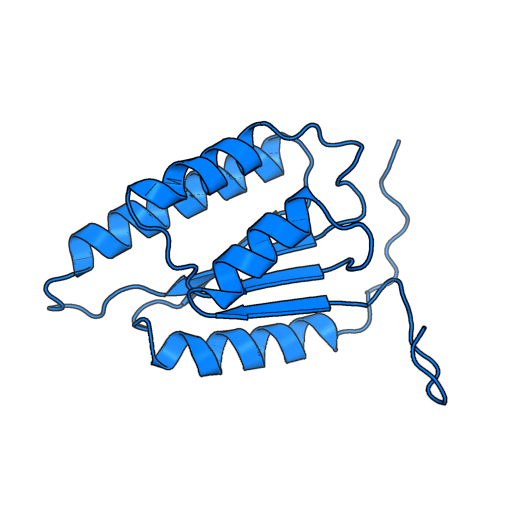TOM 700 C CA . LEU A 1 89 ? 10.518 6.390 -3.927 1.00 90.56 89 LEU A CA 1
ATOM 701 C C . LEU A 1 89 ? 10.896 7.341 -2.787 1.00 90.56 89 LEU A C 1
ATOM 703 O O . LEU A 1 89 ? 10.438 7.152 -1.661 1.00 90.56 89 LEU A O 1
ATOM 707 N N . GLN A 1 90 ? 11.668 8.390 -3.082 1.00 91.50 90 GLN A N 1
ATOM 708 C CA . GLN A 1 90 ? 12.027 9.410 -2.100 1.00 91.50 90 GLN A CA 1
ATOM 709 C C . GLN A 1 90 ? 10.781 10.110 -1.535 1.00 91.50 90 GLN A C 1
ATOM 711 O O . GLN A 1 90 ? 10.637 10.216 -0.320 1.00 91.50 90 GLN A O 1
ATOM 716 N N . LYS A 1 91 ? 9.839 10.521 -2.391 1.00 90.38 91 LYS A N 1
ATOM 717 C CA . LYS A 1 91 ? 8.588 11.164 -1.948 1.00 90.38 91 LYS A CA 1
ATOM 718 C C . LYS A 1 91 ? 7.712 10.247 -1.103 1.00 90.38 91 LYS A C 1
ATOM 720 O O . LYS A 1 91 ? 7.117 10.685 -0.118 1.00 90.38 91 LYS A O 1
ATOM 725 N N . VAL A 1 92 ? 7.618 8.973 -1.480 1.00 93.25 92 VAL A N 1
ATOM 726 C CA . VAL A 1 92 ? 6.902 7.966 -0.689 1.00 93.25 92 VAL A CA 1
ATOM 727 C C . VAL A 1 92 ? 7.567 7.804 0.677 1.00 93.25 92 VAL A C 1
ATOM 729 O O . VAL A 1 92 ? 6.880 7.803 1.695 1.00 93.25 92 VAL A O 1
ATOM 732 N N . GLN A 1 93 ? 8.897 7.730 0.718 1.00 94.62 93 GLN A N 1
ATOM 733 C CA . GLN A 1 93 ? 9.654 7.624 1.962 1.00 94.62 93 GLN A CA 1
ATOM 734 C C . GLN A 1 93 ? 9.457 8.847 2.869 1.00 94.62 93 GLN A C 1
ATOM 736 O O . GLN A 1 93 ? 9.271 8.690 4.073 1.00 94.62 93 GLN A O 1
ATOM 741 N N . GLU A 1 94 ? 9.468 10.056 2.309 1.00 94.19 94 GLU A N 1
ATOM 742 C CA . GLU A 1 94 ? 9.167 11.296 3.035 1.00 94.19 94 GLU A CA 1
ATOM 743 C C . GLU A 1 94 ? 7.738 11.282 3.592 1.00 94.19 94 GLU A C 1
ATOM 745 O O . GLU A 1 94 ? 7.539 11.564 4.771 1.00 94.19 94 GLU A O 1
ATOM 750 N N . THR A 1 95 ? 6.762 10.857 2.785 1.00 93.19 95 THR A N 1
ATOM 751 C CA . THR A 1 95 ? 5.356 10.739 3.204 1.00 93.19 95 THR A CA 1
ATOM 752 C C . THR A 1 95 ? 5.196 9.774 4.378 1.00 93.19 95 THR A C 1
ATOM 754 O O . THR A 1 95 ? 4.559 10.117 5.372 1.00 93.19 95 THR A O 1
ATOM 757 N N . VAL A 1 96 ? 5.794 8.580 4.291 1.00 95.00 96 VAL A N 1
ATOM 758 C CA . VAL A 1 96 ? 5.741 7.576 5.366 1.00 95.00 96 VAL A CA 1
ATOM 759 C C . VAL A 1 96 ? 6.382 8.114 6.643 1.00 95.00 96 VAL A C 1
ATOM 761 O O . VAL A 1 96 ? 5.760 8.032 7.696 1.00 95.00 96 VAL A O 1
ATOM 764 N N . ARG A 1 97 ? 7.552 8.757 6.553 1.00 95.12 97 ARG A N 1
ATOM 765 C CA . ARG A 1 97 ? 8.204 9.377 7.719 1.00 95.12 97 ARG A CA 1
ATOM 766 C C . ARG A 1 97 ? 7.335 10.448 8.371 1.00 95.12 97 ARG A C 1
ATOM 768 O O . ARG A 1 97 ? 7.283 10.532 9.593 1.00 95.12 97 ARG A O 1
ATOM 775 N N . THR A 1 98 ? 6.649 11.278 7.584 1.00 93.94 98 THR A N 1
ATOM 776 C CA . THR A 1 98 ? 5.716 12.274 8.132 1.00 93.94 98 THR A CA 1
ATOM 777 C C . THR A 1 98 ? 4.555 11.608 8.867 1.00 93.94 98 THR A C 1
ATOM 779 O O . THR A 1 98 ? 4.192 12.060 9.949 1.00 93.94 98 THR A O 1
ATOM 782 N N . LEU A 1 99 ? 3.996 10.525 8.322 1.00 92.44 99 LEU A N 1
ATOM 783 C CA . LEU A 1 99 ? 2.944 9.756 8.989 1.00 92.44 99 LEU A CA 1
ATOM 784 C C . LEU A 1 99 ? 3.437 9.153 10.312 1.00 92.44 99 LEU A C 1
ATOM 786 O O . LEU A 1 99 ? 2.787 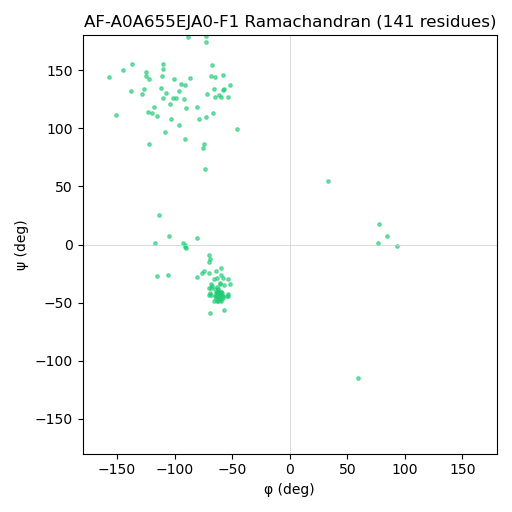9.334 11.340 1.00 92.44 99 LEU A O 1
ATOM 790 N N . GLU A 1 100 ? 4.603 8.506 10.305 1.00 92.25 100 GLU A N 1
ATOM 791 C CA . GLU A 1 100 ? 5.223 7.941 11.509 1.00 92.25 100 GLU A CA 1
ATOM 792 C C . GLU A 1 100 ? 5.463 9.017 12.580 1.00 92.25 100 GLU A C 1
ATOM 794 O O . GLU A 1 100 ? 5.085 8.833 13.737 1.00 92.25 100 GLU A O 1
ATOM 799 N N . ASN A 1 101 ? 6.005 10.179 12.196 1.00 91.25 101 ASN A N 1
ATOM 800 C CA . ASN A 1 101 ? 6.220 11.314 13.103 1.00 91.25 101 ASN A CA 1
ATOM 801 C C . ASN A 1 101 ? 4.911 11.876 13.674 1.00 91.25 101 ASN A C 1
ATOM 803 O O . ASN A 1 101 ? 4.892 12.388 14.792 1.00 91.25 101 ASN A O 1
ATOM 807 N N . ASN A 1 102 ? 3.815 11.757 12.925 1.00 88.94 102 ASN A N 1
ATOM 808 C CA . ASN A 1 102 ? 2.479 12.109 13.384 1.00 88.94 102 ASN A CA 1
ATOM 80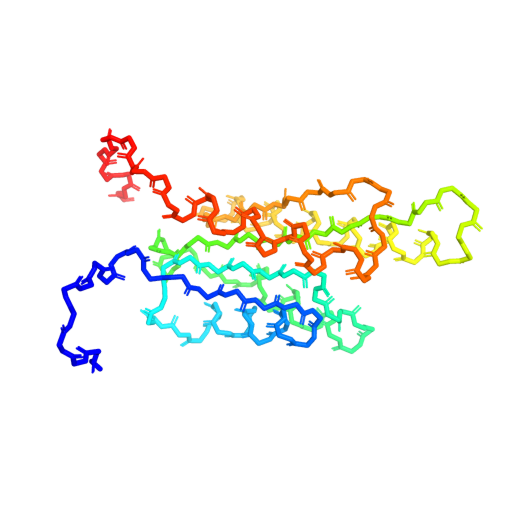9 C C . ASN A 1 102 ? 1.841 11.006 14.243 1.00 88.94 102 ASN A C 1
ATOM 811 O O . ASN A 1 102 ? 0.677 11.145 14.591 1.00 88.94 102 ASN A O 1
ATOM 815 N N . GLY A 1 103 ? 2.542 9.921 14.586 1.00 89.50 103 GLY A N 1
ATOM 816 C CA . GLY A 1 103 ? 2.014 8.826 15.409 1.00 89.50 103 GLY A CA 1
ATOM 817 C C . GLY A 1 103 ? 1.090 7.861 14.660 1.00 89.50 103 GLY A C 1
ATOM 818 O O . GLY A 1 103 ? 0.323 7.130 15.283 1.00 89.50 103 GLY A O 1
ATOM 819 N N . VAL A 1 104 ? 1.133 7.860 13.327 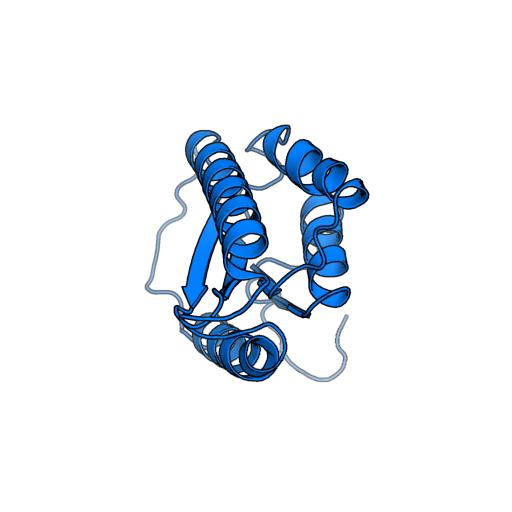1.00 91.81 104 VAL A N 1
ATOM 820 C CA . VAL A 1 104 ? 0.369 6.938 12.480 1.00 91.81 104 VAL A CA 1
ATOM 821 C C . VAL A 1 104 ? 1.197 5.683 12.199 1.00 91.81 104 VAL A C 1
ATOM 823 O O . VAL A 1 104 ? 2.380 5.770 11.878 1.00 91.81 104 VAL A O 1
ATOM 826 N N . ASN A 1 105 ? 0.568 4.504 12.261 1.00 94.06 105 ASN A N 1
ATOM 827 C CA . ASN A 1 105 ? 1.207 3.236 11.904 1.00 94.06 105 ASN A CA 1
ATOM 828 C C . ASN A 1 105 ? 1.338 3.113 10.375 1.00 94.06 105 ASN A C 1
ATOM 830 O O . ASN A 1 105 ? 0.455 2.583 9.696 1.00 94.06 105 ASN A O 1
ATOM 834 N N . ALA A 1 106 ? 2.428 3.647 9.828 1.00 95.38 106 ALA A N 1
ATOM 835 C CA . ALA A 1 106 ? 2.748 3.604 8.408 1.00 95.38 106 ALA A CA 1
ATOM 836 C C . ALA A 1 106 ? 4.135 2.994 8.175 1.00 95.38 106 ALA A C 1
ATOM 838 O O . ALA A 1 106 ? 5.029 3.161 8.992 1.00 95.38 106 ALA A O 1
ATOM 839 N N . ALA A 1 107 ? 4.325 2.306 7.050 1.00 96.56 107 ALA A N 1
ATOM 840 C CA . ALA A 1 107 ? 5.614 1.745 6.661 1.00 96.56 107 ALA A CA 1
ATOM 841 C C . ALA A 1 107 ? 5.817 1.788 5.141 1.00 96.56 107 ALA A C 1
ATOM 843 O O . ALA A 1 107 ? 4.869 1.669 4.361 1.00 96.56 107 ALA A O 1
ATOM 844 N N . LEU A 1 108 ? 7.080 1.896 4.726 1.00 97.06 108 LEU A N 1
ATOM 845 C CA . LEU A 1 108 ? 7.516 1.683 3.349 1.00 97.06 108 LEU A CA 1
ATOM 846 C C . LEU A 1 108 ? 8.201 0.322 3.257 1.00 97.06 108 LEU A C 1
ATOM 848 O O . LEU A 1 108 ? 9.225 0.094 3.900 1.00 97.06 108 LEU A O 1
ATOM 852 N N . GLN A 1 109 ? 7.674 -0.564 2.418 1.00 97.62 109 GLN A N 1
ATOM 853 C CA . GLN A 1 109 ? 8.336 -1.812 2.067 1.00 97.62 109 GLN A CA 1
ATOM 854 C C . GLN A 1 109 ? 8.951 -1.691 0.673 1.00 97.62 109 GLN A C 1
ATOM 856 O O . GLN A 1 109 ? 8.242 -1.658 -0.333 1.00 97.62 109 GLN A O 1
ATOM 861 N N . HIS A 1 110 ? 10.279 -1.611 0.620 1.00 95.81 110 HIS A N 1
ATOM 862 C CA . HIS A 1 110 ? 11.025 -1.445 -0.625 1.00 95.81 110 HIS A CA 1
ATOM 863 C C . HIS A 1 110 ? 11.482 -2.793 -1.197 1.00 95.81 110 HIS A C 1
ATOM 865 O O . HIS A 1 110 ? 11.948 -3.664 -0.464 1.00 95.81 110 HIS A O 1
ATOM 871 N N . TYR A 1 111 ? 11.366 -2.945 -2.516 1.00 95.00 111 TYR A N 1
ATOM 872 C CA . TYR A 1 111 ? 11.751 -4.127 -3.284 1.00 95.00 111 TYR A CA 1
ATOM 873 C C . TYR A 1 111 ? 12.779 -3.746 -4.362 1.00 95.00 111 TYR A C 1
ATOM 875 O O . TYR A 1 111 ? 12.412 -3.450 -5.507 1.00 95.00 111 TYR A O 1
ATOM 883 N N . PRO A 1 112 ? 14.077 -3.725 -4.016 1.00 91.44 112 PRO A N 1
ATOM 884 C CA . PRO A 1 112 ? 15.124 -3.301 -4.932 1.00 91.44 112 PRO A CA 1
ATOM 885 C C . PRO A 1 112 ? 15.160 -4.130 -6.219 1.00 91.44 112 PRO A C 1
ATOM 887 O O . PRO A 1 112 ? 15.132 -5.359 -6.183 1.00 91.44 112 PRO A O 1
ATOM 890 N N . GLY A 1 113 ? 15.252 -3.450 -7.361 1.00 89.81 113 GLY A N 1
ATOM 891 C CA . GLY A 1 113 ? 15.402 -4.089 -8.672 1.00 89.81 113 GLY A CA 1
ATOM 892 C C . GLY A 1 113 ? 14.119 -4.701 -9.240 1.00 89.81 113 GLY A C 1
ATOM 893 O O . GLY A 1 113 ? 14.153 -5.254 -10.339 1.00 89.81 113 GLY A O 1
ATOM 894 N N . LEU A 1 114 ? 12.985 -4.591 -8.537 1.00 91.69 114 LEU A N 1
ATOM 895 C CA . LEU A 1 114 ? 11.686 -4.958 -9.089 1.00 91.69 114 LEU A CA 1
ATOM 896 C C . LEU A 1 114 ? 11.037 -3.759 -9.778 1.00 91.69 114 LEU A C 1
ATOM 898 O O . LEU A 1 114 ? 10.680 -2.768 -9.145 1.00 91.69 114 LEU A O 1
ATOM 902 N N . GLY A 1 115 ? 10.823 -3.884 -11.087 1.00 88.44 115 GLY A N 1
ATOM 903 C CA . GLY A 1 115 ? 9.974 -2.961 -11.834 1.00 88.44 115 GLY A CA 1
ATOM 904 C C . GLY A 1 115 ? 8.478 -3.158 -11.545 1.00 88.44 115 GLY A C 1
ATOM 905 O O . GLY A 1 115 ? 8.068 -4.070 -10.826 1.00 88.44 115 GLY A O 1
ATOM 906 N N . HIS A 1 116 ? 7.643 -2.332 -12.184 1.00 90.31 116 HIS A N 1
ATOM 907 C CA . HIS A 1 116 ? 6.189 -2.272 -11.944 1.00 90.31 116 HIS A CA 1
ATOM 908 C C . HIS A 1 116 ? 5.4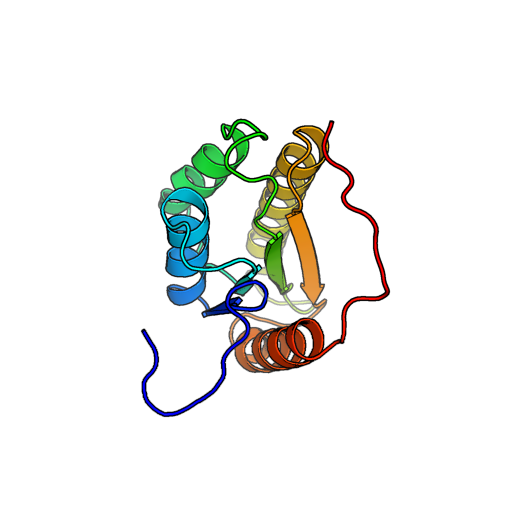51 -3.618 -12.051 1.0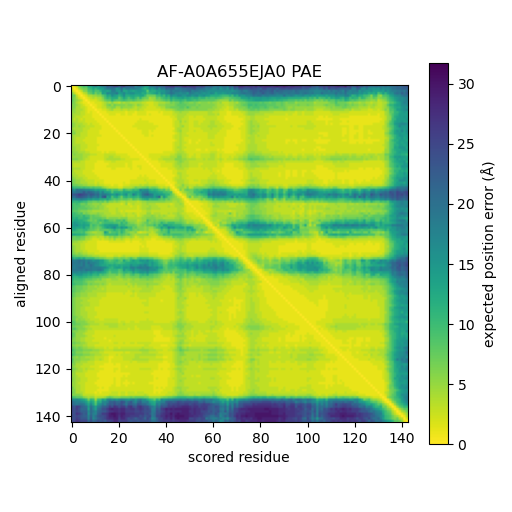0 90.31 116 HIS A C 1
ATOM 910 O O . HIS A 1 116 ? 4.594 -3.918 -11.227 1.00 90.31 116 HIS A O 1
ATOM 916 N N . GLY A 1 117 ? 5.775 -4.437 -13.058 1.00 91.81 117 GLY A N 1
ATOM 917 C CA . GLY A 1 117 ? 5.132 -5.739 -13.285 1.00 91.81 117 GLY A CA 1
ATOM 918 C C . GLY A 1 117 ? 5.478 -6.783 -12.213 1.00 91.81 117 GLY A C 1
ATOM 919 O O . GLY A 1 117 ? 4.571 -7.263 -11.533 1.00 91.81 117 GLY A O 1
ATOM 920 N N . PRO A 1 118 ? 6.770 -7.118 -12.003 1.00 94.00 118 PRO A N 1
ATOM 921 C CA . PRO A 1 118 ? 7.196 -8.043 -10.946 1.00 94.00 118 PRO A CA 1
ATOM 922 C C . PRO A 1 118 ? 6.696 -7.668 -9.542 1.00 94.00 118 PRO A C 1
ATOM 924 O O . PRO A 1 118 ? 6.426 -8.556 -8.727 1.00 94.00 118 PRO A O 1
ATOM 927 N N . MET A 1 119 ? 6.507 -6.369 -9.281 1.00 96.12 119 MET A N 1
ATOM 928 C CA . MET A 1 119 ? 5.936 -5.870 -8.030 1.00 96.12 119 MET A CA 1
ATOM 929 C C . MET A 1 119 ? 4.538 -6.408 -7.724 1.00 96.12 119 MET A C 1
ATOM 931 O O . MET A 1 119 ? 4.224 -6.570 -6.547 1.00 96.12 119 MET A O 1
ATOM 935 N N . PHE A 1 120 ? 3.714 -6.746 -8.721 1.00 97.44 120 PHE A N 1
ATOM 936 C CA . PHE A 1 120 ? 2.385 -7.323 -8.480 1.00 97.44 120 PHE A CA 1
ATOM 937 C C . PHE A 1 120 ? 2.486 -8.602 -7.635 1.00 97.44 120 PHE A C 1
ATOM 939 O O . PHE A 1 120 ? 1.934 -8.682 -6.540 1.00 97.44 120 PHE A O 1
ATOM 946 N N . ASN A 1 121 ? 3.262 -9.582 -8.107 1.00 97.56 121 ASN A N 1
ATOM 947 C CA . ASN A 1 121 ? 3.400 -10.872 -7.431 1.00 97.56 121 ASN A CA 1
ATOM 948 C C . ASN A 1 121 ? 4.156 -10.752 -6.106 1.00 97.56 121 ASN A C 1
ATOM 950 O O . ASN A 1 121 ? 3.768 -11.384 -5.123 1.00 97.56 121 ASN A O 1
ATOM 954 N N . ALA A 1 122 ? 5.233 -9.961 -6.076 1.00 97.94 122 ALA A N 1
ATOM 955 C CA . ALA A 1 122 ? 6.041 -9.785 -4.874 1.00 97.94 122 ALA A CA 1
ATOM 956 C C . ALA A 1 122 ? 5.230 -9.134 -3.745 1.00 97.94 122 ALA A C 1
ATOM 958 O O . ALA A 1 122 ? 5.179 -9.660 -2.631 1.00 97.94 122 ALA A O 1
ATOM 959 N N . SER A 1 123 ? 4.533 -8.038 -4.055 1.00 98.31 123 SER A N 1
ATOM 960 C CA . SER A 1 123 ? 3.737 -7.311 -3.070 1.00 98.31 123 SER A CA 1
ATOM 961 C C . SER A 1 123 ? 2.524 -8.106 -2.597 1.00 98.31 123 SER A C 1
ATOM 963 O O . SER A 1 123 ? 2.286 -8.173 -1.395 1.00 98.31 123 SER A O 1
ATOM 965 N N . PHE A 1 124 ? 1.793 -8.769 -3.500 1.00 98.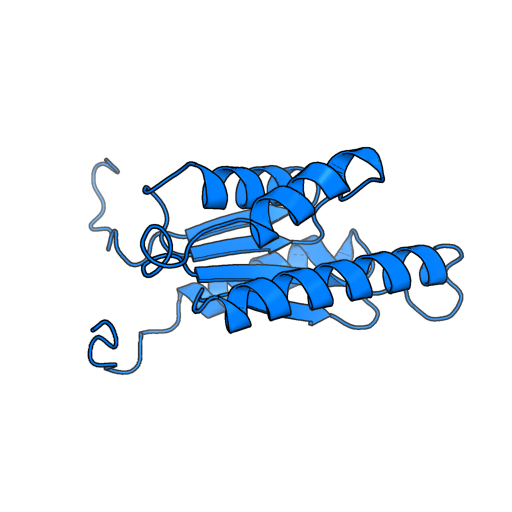44 124 PHE A N 1
ATOM 966 C CA . PHE A 1 124 ? 0.618 -9.553 -3.123 1.00 98.44 124 PHE A CA 1
ATOM 967 C C . PHE A 1 124 ? 0.982 -10.709 -2.184 1.00 98.44 124 PHE A C 1
ATOM 969 O O . PHE A 1 124 ? 0.361 -10.885 -1.136 1.00 98.44 124 PHE A O 1
ATOM 976 N N . ARG A 1 125 ? 2.044 -11.461 -2.506 1.00 98.19 125 ARG A N 1
ATOM 977 C CA . ARG A 1 125 ? 2.535 -12.546 -1.641 1.00 98.19 125 ARG A CA 1
ATOM 978 C C . ARG A 1 125 ? 2.982 -12.025 -0.282 1.00 98.19 125 ARG A C 1
ATOM 980 O O . ARG A 1 125 ? 2.654 -12.628 0.733 1.00 98.19 125 ARG A O 1
ATOM 987 N N . SER A 1 126 ? 3.699 -10.903 -0.249 1.00 97.94 126 SER A N 1
ATOM 988 C CA . SER A 1 126 ? 4.117 -10.300 1.016 1.00 97.94 126 SER A CA 1
ATOM 989 C C . SER A 1 126 ? 2.930 -9.815 1.847 1.00 97.94 126 SER A C 1
ATOM 991 O O . SER A 1 126 ? 2.961 -9.977 3.062 1.00 97.94 126 SER A O 1
ATOM 993 N N . ALA A 1 127 ? 1.886 -9.256 1.228 1.00 97.88 127 ALA A N 1
ATOM 994 C CA . ALA A 1 127 ? 0.677 -8.835 1.933 1.00 97.88 127 ALA A CA 1
ATOM 995 C C . ALA A 1 127 ? -0.052 -10.033 2.559 1.00 97.88 127 ALA A C 1
ATOM 997 O O . ALA A 1 127 ? -0.413 -9.981 3.732 1.00 97.88 127 ALA A O 1
ATOM 998 N N . LEU A 1 128 ? -0.191 -11.140 1.817 1.00 97.50 128 LEU A N 1
ATOM 999 C CA . LEU A 1 128 ? -0.765 -12.387 2.337 1.00 97.50 128 LEU A CA 1
ATOM 1000 C C . LEU A 1 128 ? 0.043 -12.958 3.511 1.00 97.50 128 LEU A C 1
ATOM 1002 O O . LEU A 1 128 ? -0.541 -13.396 4.498 1.00 97.50 128 LEU A O 1
ATOM 1006 N N . LEU A 1 129 ? 1.375 -12.933 3.423 1.00 96.44 129 LEU A N 1
ATOM 1007 C CA . LEU A 1 129 ? 2.250 -13.411 4.497 1.00 96.44 129 LEU A CA 1
ATOM 1008 C C . LEU A 1 129 ? 2.222 -12.499 5.729 1.00 96.44 129 LEU A C 1
ATOM 1010 O O . LEU A 1 129 ? 2.293 -12.995 6.850 1.00 96.44 129 LEU A O 1
ATOM 1014 N N . ASP A 1 130 ? 2.144 -11.180 5.545 1.00 94.94 130 ASP A N 1
ATOM 1015 C CA . ASP A 1 130 ? 2.033 -10.229 6.656 1.00 94.94 130 ASP A CA 1
ATOM 1016 C C . ASP A 1 130 ? 0.698 -10.410 7.381 1.00 94.94 130 ASP A C 1
ATOM 1018 O O . ASP A 1 130 ? 0.686 -10.584 8.597 1.00 94.94 130 ASP A O 1
ATOM 1022 N N . ILE A 1 131 ? -0.415 -10.463 6.641 1.00 93.50 131 ILE A N 1
ATOM 1023 C CA . ILE A 1 131 ? -1.743 -10.586 7.246 1.00 93.50 131 ILE A CA 1
ATOM 1024 C C . ILE A 1 131 ? -1.987 -11.959 7.866 1.00 93.50 131 ILE A C 1
ATOM 1026 O O . ILE A 1 131 ? -2.796 -12.052 8.785 1.00 93.50 131 ILE A O 1
ATOM 1030 N N . SER A 1 132 ? -1.299 -13.018 7.420 1.00 92.06 132 SER A N 1
ATOM 1031 C CA . SER A 1 132 ? -1.433 -14.355 8.009 1.00 92.06 132 SER A CA 1
ATOM 1032 C C . SER A 1 132 ? -0.749 -14.485 9.368 1.00 92.06 132 SER A C 1
ATOM 1034 O O . SER A 1 132 ? -1.134 -15.351 10.150 1.00 92.06 132 SER A O 1
ATOM 1036 N N . ARG A 1 133 ? 0.241 -13.635 9.680 1.00 87.44 133 ARG A N 1
ATOM 1037 C CA . ARG A 1 133 ? 0.962 -13.690 10.960 1.00 87.44 133 ARG A CA 1
ATOM 1038 C C . ARG A 1 133 ? 0.005 -13.461 12.120 1.00 87.44 133 ARG A C 1
ATOM 1040 O O . ARG A 1 133 ? -0.751 -12.492 12.132 1.00 87.44 133 ARG A O 1
ATOM 1047 N N . GLU A 1 134 ? 0.045 -14.351 13.100 1.00 65.56 134 GLU A N 1
ATOM 1048 C CA . GLU A 1 134 ? -0.643 -14.117 14.361 1.00 65.56 134 GLU A CA 1
ATOM 1049 C C . GLU A 1 134 ? 0.022 -12.933 15.072 1.00 65.56 134 GLU A C 1
ATOM 1051 O O . GLU A 1 134 ? 1.256 -12.852 15.094 1.00 65.56 134 GLU A O 1
ATOM 1056 N N . PRO A 1 135 ? -0.755 -11.977 15.606 1.00 61.12 135 PRO A N 1
ATOM 1057 C CA . PRO A 1 135 ? -0.172 -10.911 16.397 1.00 61.12 135 PRO A CA 1
ATOM 1058 C C . PRO A 1 135 ? 0.542 -11.543 17.594 1.00 61.12 135 PRO A C 1
ATOM 1060 O O . PRO A 1 135 ? -0.055 -12.314 18.344 1.00 61.12 135 PRO A O 1
ATOM 1063 N N . ALA A 1 136 ? 1.817 -11.203 17.789 1.00 52.00 136 ALA A N 1
ATOM 1064 C CA . ALA A 1 136 ? 2.418 -11.365 19.103 1.00 52.00 136 ALA A CA 1
ATOM 1065 C C . ALA A 1 136 ? 1.555 -10.563 20.082 1.00 52.00 136 ALA A C 1
ATOM 1067 O O . ALA A 1 136 ? 1.185 -9.434 19.761 1.00 52.00 136 ALA A O 1
ATOM 1068 N N . SER A 1 137 ? 1.208 -11.145 21.227 1.00 38.94 137 SER A N 1
ATOM 1069 C CA . SER A 1 137 ? 0.435 -10.503 22.289 1.00 38.94 137 SER A CA 1
ATOM 1070 C C . SER A 1 137 ? 0.990 -9.099 22.567 1.00 38.94 137 SER A C 1
ATOM 1072 O O . SER A 1 137 ? 2.027 -8.961 23.212 1.00 38.94 137 SER A O 1
ATOM 1074 N N . GLN A 1 138 ? 0.359 -8.054 22.030 1.00 42.00 138 GLN A N 1
ATOM 1075 C CA . GLN A 1 138 ? 0.755 -6.668 22.263 1.00 42.00 138 GLN A CA 1
ATOM 1076 C C . GLN A 1 138 ? -0.392 -5.946 22.957 1.00 42.00 138 GLN A C 1
ATOM 1078 O O . GLN A 1 138 ? -1.497 -5.849 22.424 1.00 42.00 138 GLN A O 1
ATOM 1083 N N . GLU A 1 139 ? -0.105 -5.473 24.170 1.00 36.41 139 GLU A N 1
ATOM 1084 C CA . GLU A 1 139 ? -0.967 -4.577 24.932 1.00 36.41 139 GLU A CA 1
ATOM 1085 C C . GLU A 1 139 ? -1.248 -3.287 24.146 1.00 36.41 139 GLU A C 1
ATOM 1087 O O . GLU A 1 139 ? -0.370 -2.790 23.427 1.00 36.41 139 GLU A O 1
ATOM 1092 N N . PRO A 1 140 ? -2.451 -2.710 24.293 1.00 39.97 140 PRO A N 1
ATOM 1093 C CA . PRO A 1 140 ? -2.831 -1.513 23.567 1.00 39.97 140 PRO A CA 1
ATOM 1094 C C . PRO A 1 140 ? -1.980 -0.324 24.025 1.00 39.97 140 PRO A C 1
ATOM 1096 O O . PRO A 1 140 ? -2.107 0.160 25.148 1.00 39.97 140 PRO A O 1
ATOM 1099 N N . ARG A 1 141 ? -1.128 0.188 23.132 1.00 50.03 141 ARG A N 1
ATOM 1100 C CA . ARG A 1 141 ? 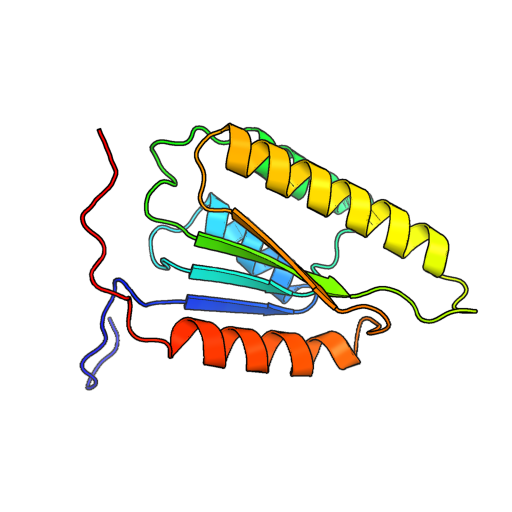-0.506 1.507 23.291 1.00 50.03 141 ARG A CA 1
ATOM 1101 C C . ARG A 1 141 ? -1.385 2.557 22.625 1.00 50.03 141 ARG A C 1
ATOM 1103 O O . ARG A 1 141 ? -1.235 2.857 21.447 1.00 50.03 141 ARG A O 1
ATOM 1110 N N . GLY A 1 142 ? -2.296 3.104 23.415 1.00 45.03 142 GLY A N 1
ATOM 1111 C CA . GLY A 1 142 ? -3.000 4.348 23.135 1.00 45.03 142 GLY A CA 1
ATOM 1112 C C . GLY A 1 142 ? -3.366 4.993 24.466 1.00 45.03 142 GLY A C 1
ATOM 1113 O O . GLY A 1 142 ? -4.151 4.421 25.221 1.00 45.03 142 GLY A O 1
ATOM 1114 N N . HIS A 1 143 ? -2.741 6.124 24.784 1.00 38.47 143 HIS A N 1
ATOM 1115 C CA . HIS A 1 143 ? -3.135 7.043 25.854 1.00 38.47 143 HIS A CA 1
ATOM 1116 C C . HIS A 1 143 ? -3.342 8.412 25.218 1.00 38.47 143 HIS A C 1
ATOM 1118 O O . HIS A 1 143 ? -2.489 8.783 24.378 1.00 38.47 143 HIS A O 1
#

pLDDT: mean 86.38, std 14.06, range [36.41, 98.69]

Secondary structure (DSSP, 8-state):
--SSS---GGG-EEEEETHHHHHHHHHHHH-SS-SEEEEES----GGGHHHHHHHHT--SGGGTT-EEEEEEE-PPTT-TTHHHHHHHHHHHHHHHHHHHHTT-EEEEEEETT--HHHHHHHHHHHHHHHHHSPPP-------